Protein AF-A0A2V0RA16-F1 (afdb_monomer_lite)

Organism: NCBI:txid1070528

Sequence (140 aa):
MTANPEKQYYVPGYASYLRNLHSIDRVGGVRSSYRILSGLTGYERMRTSWSAREDSVRWMVQSNNCRNHPLFEKLIDFIILGDEKYALGTKWAEGLEFLFSGREEFLVNVLGLQSFGTAADTLRRWETMPVVKYLRTLRT

Foldseek 3Di:
DDDDPVPDDDDPQWDQDPQFIGGVVDDDTAHDLVVLVVVVVDDPDDPPPDDPLLVLVVNLVSLLSRVVPPCSLVSLVVVLVVCVPQSSVLPDPVGPVVSLPDPLPSQCVSVVVPPDPVSSVCSVVVCVRSSNVSSVVVND

Radius of gyration: 16.68 Å; chains: 1; bounding box: 54×28×46 Å

Structure (mmCIF, N/CA/C/O backbone):
data_AF-A0A2V0RA16-F1
#
_entry.id   AF-A0A2V0RA16-F1
#
loop_
_atom_site.group_PDB
_atom_site.id
_atom_site.type_symbol
_atom_site.label_atom_id
_atom_site.label_alt_id
_atom_site.label_comp_id
_atom_site.label_asym_id
_atom_site.label_entity_id
_atom_site.label_seq_id
_atom_site.pdbx_PDB_ins_code
_atom_site.Cartn_x
_atom_site.Cartn_y
_atom_site.Cartn_z
_atom_site.occupancy
_atom_site.B_iso_or_equiv
_atom_site.auth_seq_id
_atom_site.auth_comp_id
_atom_site.auth_asym_id
_atom_site.auth_atom_id
_atom_site.pdbx_PDB_model_num
ATOM 1 N N . MET A 1 1 ? 32.851 1.816 -7.593 1.00 76.81 1 MET A N 1
ATOM 2 C CA . MET A 1 1 ? 31.430 1.419 -7.479 1.00 76.81 1 MET A CA 1
ATOM 3 C C . MET A 1 1 ? 31.330 -0.029 -7.925 1.00 76.81 1 MET A C 1
ATOM 5 O O . MET A 1 1 ? 31.834 -0.335 -8.995 1.00 76.81 1 MET A O 1
ATOM 9 N N . THR A 1 2 ? 30.759 -0.910 -7.104 1.00 92.50 2 THR A N 1
ATOM 10 C CA . THR A 1 2 ? 30.649 -2.348 -7.409 1.00 92.50 2 THR A CA 1
ATOM 11 C C . THR A 1 2 ? 29.187 -2.673 -7.687 1.00 92.50 2 THR A C 1
ATOM 13 O O . THR A 1 2 ? 28.330 -2.363 -6.860 1.00 92.50 2 THR A O 1
ATOM 16 N N . ALA A 1 3 ? 28.893 -3.272 -8.839 1.00 91.44 3 ALA A N 1
ATOM 17 C CA . ALA A 1 3 ? 27.547 -3.696 -9.215 1.00 91.44 3 ALA A CA 1
ATOM 18 C C . ALA A 1 3 ? 27.500 -5.224 -9.320 1.00 91.44 3 ALA A C 1
ATOM 20 O O . ALA A 1 3 ? 28.394 -5.825 -9.907 1.00 91.44 3 ALA A O 1
ATOM 21 N N . ASN A 1 4 ? 26.463 -5.848 -8.755 1.00 94.56 4 ASN A N 1
ATOM 22 C CA . ASN A 1 4 ? 26.196 -7.272 -8.958 1.00 94.56 4 ASN A CA 1
ATOM 23 C C . ASN A 1 4 ? 25.374 -7.439 -10.258 1.00 94.56 4 ASN A C 1
ATOM 25 O O . ASN A 1 4 ? 24.255 -6.907 -10.298 1.00 94.56 4 ASN A O 1
ATOM 29 N N . PRO A 1 5 ? 25.885 -8.158 -11.281 1.00 93.75 5 PRO A N 1
ATOM 30 C CA . PRO A 1 5 ? 25.172 -8.422 -12.532 1.00 93.75 5 PRO A CA 1
ATOM 31 C C . PRO A 1 5 ? 23.822 -9.124 -12.347 1.00 93.75 5 PRO A C 1
ATOM 33 O O . PRO A 1 5 ? 22.858 -8.759 -13.006 1.00 93.75 5 PRO A O 1
ATOM 36 N N . GLU A 1 6 ? 23.709 -10.054 -11.397 1.00 95.31 6 GLU A N 1
ATOM 37 C CA . GLU A 1 6 ? 22.480 -10.826 -11.143 1.00 95.31 6 GLU A CA 1
ATOM 38 C C . GLU A 1 6 ? 21.327 -9.964 -10.613 1.00 95.31 6 GLU A C 1
ATOM 40 O O . GLU A 1 6 ? 20.163 -10.352 -10.669 1.00 95.31 6 GLU A O 1
ATOM 45 N N . LYS A 1 7 ? 21.645 -8.783 -10.071 1.00 91.44 7 LYS A N 1
ATOM 46 C CA . LYS A 1 7 ? 20.652 -7.810 -9.596 1.00 91.44 7 LYS A CA 1
ATOM 47 C C . LYS A 1 7 ? 20.267 -6.790 -10.665 1.00 91.44 7 LYS A C 1
ATOM 49 O O . LYS A 1 7 ? 19.394 -5.961 -10.406 1.00 91.44 7 LYS A O 1
ATOM 54 N N . GLN A 1 8 ? 20.930 -6.807 -11.821 1.00 91.69 8 GLN A N 1
ATOM 55 C CA . GLN A 1 8 ? 20.562 -5.953 -12.942 1.00 91.69 8 GLN A CA 1
ATOM 56 C C . GLN A 1 8 ? 19.387 -6.589 -13.680 1.00 91.69 8 GLN A C 1
ATOM 58 O O . GLN A 1 8 ? 19.331 -7.800 -13.866 1.00 91.69 8 GLN A O 1
ATOM 63 N N . TYR A 1 9 ? 18.434 -5.764 -14.093 1.00 89.50 9 TYR A N 1
ATOM 64 C CA . TYR A 1 9 ? 17.248 -6.210 -14.809 1.00 89.50 9 TYR A CA 1
ATOM 65 C C . TYR A 1 9 ? 17.079 -5.349 -16.051 1.00 89.50 9 TYR A C 1
ATOM 67 O O . TYR A 1 9 ? 17.021 -4.123 -15.949 1.00 89.50 9 TYR A O 1
ATOM 75 N N . TYR A 1 10 ? 16.993 -5.989 -17.213 1.00 92.00 10 TYR A N 1
ATOM 76 C CA . TYR A 1 10 ? 16.757 -5.319 -18.483 1.00 92.00 10 TYR A CA 1
ATOM 77 C C . TYR A 1 10 ? 15.687 -6.073 -19.259 1.00 92.00 10 TYR A C 1
ATOM 79 O O . TYR A 1 10 ? 15.883 -7.226 -19.638 1.00 92.00 10 TYR A O 1
ATOM 87 N N . VAL A 1 11 ? 14.558 -5.408 -19.493 1.00 94.06 11 VAL A N 1
ATOM 88 C CA . VAL A 1 11 ? 13.490 -5.893 -20.365 1.00 94.06 11 VAL A CA 1
ATOM 89 C C . VAL A 1 11 ? 12.948 -4.697 -21.151 1.00 94.06 11 VAL A C 1
ATOM 91 O O . VAL A 1 11 ? 12.559 -3.705 -20.530 1.00 94.06 11 VAL A O 1
ATOM 94 N N . PRO A 1 12 ? 12.908 -4.752 -22.494 1.00 95.19 12 PRO A N 1
ATOM 95 C CA . PRO A 1 12 ? 12.362 -3.667 -23.305 1.00 95.19 12 PRO A CA 1
ATOM 96 C C . PRO A 1 12 ? 10.926 -3.311 -22.907 1.00 95.19 12 PRO A C 1
ATOM 98 O O . PRO A 1 12 ? 10.099 -4.192 -22.692 1.00 95.19 12 PRO A O 1
ATOM 101 N N . GLY A 1 13 ? 10.629 -2.014 -22.801 1.00 94.69 13 GLY A N 1
ATOM 102 C CA . GLY A 1 13 ? 9.296 -1.518 -22.440 1.00 94.69 13 GLY A CA 1
ATOM 103 C C . GLY A 1 13 ? 8.953 -1.588 -20.948 1.00 94.69 13 GLY A C 1
ATOM 104 O O . GLY A 1 13 ? 7.889 -1.105 -20.565 1.00 94.69 13 GLY A O 1
ATOM 105 N N . TYR A 1 14 ? 9.841 -2.121 -20.100 1.00 95.19 14 TYR A N 1
ATOM 106 C CA . TYR A 1 14 ? 9.635 -2.212 -18.655 1.00 95.19 14 TYR A CA 1
ATOM 107 C C . TYR A 1 14 ? 10.831 -1.677 -17.868 1.00 95.19 14 TYR A C 1
ATOM 109 O O . TYR A 1 14 ? 11.984 -1.825 -18.263 1.00 95.19 14 TYR A O 1
ATOM 117 N N . ALA A 1 15 ? 10.563 -1.094 -16.702 1.00 94.69 15 ALA A N 1
ATOM 118 C CA . ALA A 1 15 ? 11.605 -0.649 -15.782 1.00 94.69 15 ALA A CA 1
ATOM 119 C C . ALA A 1 15 ? 11.209 -0.923 -14.330 1.00 94.69 15 ALA A C 1
ATOM 121 O O . ALA A 1 15 ? 10.053 -0.751 -13.948 1.00 94.69 15 ALA A O 1
ATOM 122 N N . SER A 1 16 ? 12.176 -1.317 -13.500 1.00 93.81 16 SER A N 1
ATOM 123 C CA . SER A 1 16 ? 11.997 -1.391 -12.049 1.00 93.81 16 SER A CA 1
ATOM 124 C C . SER A 1 16 ? 12.717 -0.218 -11.398 1.00 93.81 16 SER A C 1
ATOM 126 O O . SER A 1 16 ? 13.940 -0.121 -11.469 1.00 93.81 16 SER A O 1
ATOM 128 N N . TYR A 1 17 ? 11.970 0.688 -10.768 1.00 92.12 17 TYR A N 1
ATOM 129 C CA . TYR A 1 17 ? 12.530 1.877 -10.127 1.00 92.12 17 TYR A CA 1
ATOM 130 C C . TYR A 1 17 ? 11.828 2.164 -8.802 1.00 92.12 17 TYR A C 1
ATOM 132 O O . TYR A 1 17 ? 10.611 2.038 -8.685 1.00 92.12 17 TYR A O 1
ATOM 140 N N . LEU A 1 18 ? 12.606 2.479 -7.758 1.00 91.06 18 LEU A N 1
ATOM 141 C CA . LEU A 1 18 ? 12.113 2.633 -6.377 1.00 91.06 18 LEU A CA 1
ATOM 142 C C . LEU A 1 18 ? 11.219 1.461 -5.920 1.00 91.06 18 LEU A C 1
ATOM 144 O O . LEU A 1 18 ? 10.307 1.616 -5.106 1.00 91.06 18 LEU A O 1
ATOM 148 N N . ARG A 1 19 ? 11.523 0.255 -6.425 1.00 91.44 19 ARG A N 1
ATOM 149 C CA . ARG A 1 19 ? 10.772 -0.992 -6.202 1.00 91.44 19 ARG A CA 1
ATOM 150 C C . ARG A 1 19 ? 9.330 -0.972 -6.749 1.00 91.44 19 ARG A C 1
ATOM 152 O O . ARG A 1 19 ? 8.477 -1.708 -6.241 1.00 91.44 19 ARG A O 1
ATOM 159 N N . ASN A 1 20 ? 9.058 -0.148 -7.752 1.00 93.88 20 ASN A N 1
ATOM 160 C CA . ASN A 1 20 ? 7.848 -0.190 -8.563 1.00 93.88 20 ASN A CA 1
ATOM 161 C C . ASN A 1 20 ? 8.183 -0.710 -9.959 1.00 93.88 20 ASN A C 1
ATOM 163 O O . ASN A 1 20 ? 9.243 -0.389 -10.493 1.00 93.88 20 ASN A O 1
ATOM 167 N N . LEU A 1 21 ? 7.266 -1.475 -10.546 1.00 95.00 21 LEU A N 1
ATOM 168 C CA . LEU A 1 21 ? 7.316 -1.869 -11.947 1.00 95.00 21 LEU A CA 1
ATOM 169 C C . LEU A 1 21 ? 6.633 -0.799 -12.799 1.00 95.00 21 LEU A C 1
ATOM 171 O O . LEU A 1 21 ? 5.483 -0.443 -12.555 1.00 95.00 21 LEU A O 1
ATOM 175 N N . HIS A 1 22 ? 7.332 -0.311 -13.806 1.00 95.38 22 HIS A N 1
ATOM 176 C CA . HIS A 1 22 ? 6.843 0.632 -14.799 1.00 95.38 22 HIS A CA 1
ATOM 177 C C . HIS A 1 22 ? 6.777 -0.068 -16.153 1.00 95.38 22 HIS A C 1
ATOM 179 O O . HIS A 1 22 ? 7.620 -0.916 -16.447 1.00 95.38 22 HIS A O 1
ATOM 185 N N . SER A 1 23 ? 5.785 0.294 -16.959 1.00 94.88 23 SER A N 1
ATOM 186 C CA . SER A 1 23 ? 5.606 -0.176 -18.331 1.00 94.88 23 SER A CA 1
ATOM 187 C C . SER A 1 23 ? 5.368 1.031 -19.232 1.00 94.88 23 SER A C 1
ATOM 189 O O . SER A 1 23 ? 4.806 2.026 -18.776 1.00 94.88 23 SER A O 1
ATOM 191 N N . ILE A 1 24 ? 5.791 0.948 -20.491 1.00 94.38 24 ILE A N 1
ATOM 192 C CA . ILE A 1 24 ? 5.562 1.999 -21.489 1.00 94.38 24 ILE A CA 1
ATOM 193 C C . ILE A 1 24 ? 4.069 2.267 -21.732 1.00 94.38 24 ILE A C 1
ATOM 195 O O . ILE A 1 24 ? 3.681 3.409 -21.958 1.00 94.38 24 ILE A O 1
ATOM 199 N N . ASP A 1 25 ? 3.227 1.242 -21.588 1.00 93.06 25 ASP A N 1
ATOM 200 C CA . ASP A 1 25 ? 1.791 1.318 -21.874 1.00 93.06 25 ASP A CA 1
ATOM 201 C C . ASP A 1 25 ? 0.968 1.851 -20.692 1.00 93.06 25 ASP A C 1
ATOM 203 O O . ASP A 1 25 ? -0.257 1.961 -20.770 1.00 93.06 25 ASP A O 1
ATOM 207 N N . ARG A 1 26 ? 1.612 2.157 -19.555 1.00 87.44 26 ARG A N 1
ATOM 208 C CA . ARG A 1 26 ? 0.907 2.553 -18.335 1.00 87.44 26 ARG A CA 1
ATOM 209 C C . ARG A 1 26 ? 1.600 3.673 -17.577 1.00 87.44 26 ARG A C 1
ATOM 211 O O . ARG A 1 26 ? 2.745 3.564 -17.147 1.00 87.44 26 ARG A O 1
ATOM 218 N N . VAL A 1 27 ? 0.827 4.714 -17.279 1.00 87.44 27 VAL A N 1
ATOM 219 C CA . VAL A 1 27 ? 1.255 5.787 -16.380 1.00 87.44 27 VAL A CA 1
ATOM 220 C C . VAL A 1 27 ? 1.213 5.308 -14.927 1.00 87.44 27 VAL A C 1
ATOM 222 O O . VAL A 1 27 ? 0.190 4.828 -14.436 1.00 87.44 27 VAL A O 1
ATOM 225 N N . GLY A 1 28 ? 2.329 5.497 -14.222 1.00 88.19 28 GLY A N 1
ATOM 226 C CA . GLY A 1 28 ? 2.463 5.202 -12.797 1.00 88.19 28 GLY A CA 1
ATOM 227 C C . GLY A 1 28 ? 3.079 3.832 -12.502 1.00 88.19 28 GLY A C 1
ATOM 228 O O . GLY A 1 28 ? 2.801 2.833 -13.156 1.00 88.19 28 GLY A O 1
ATOM 229 N N . GLY A 1 29 ? 3.934 3.791 -11.479 1.00 93.56 29 GLY A N 1
ATOM 230 C CA . GLY A 1 29 ? 4.590 2.560 -11.048 1.00 93.56 29 G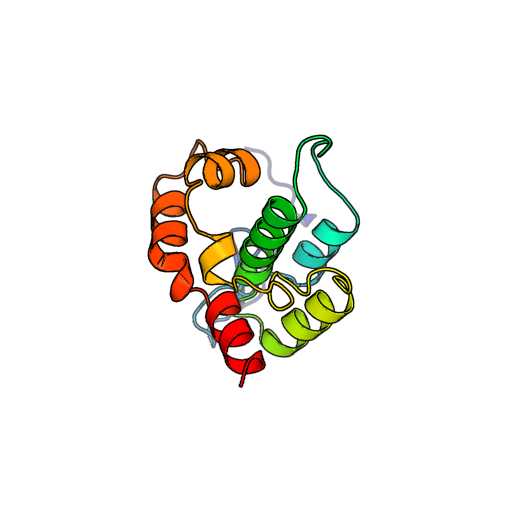LY A CA 1
ATOM 231 C C . GLY A 1 29 ? 3.642 1.635 -10.286 1.00 93.56 29 GLY A C 1
ATOM 232 O O . GLY A 1 29 ? 2.898 2.087 -9.412 1.00 93.56 29 GLY A O 1
ATOM 233 N N . VAL A 1 30 ? 3.699 0.343 -10.598 1.00 95.12 30 VAL A N 1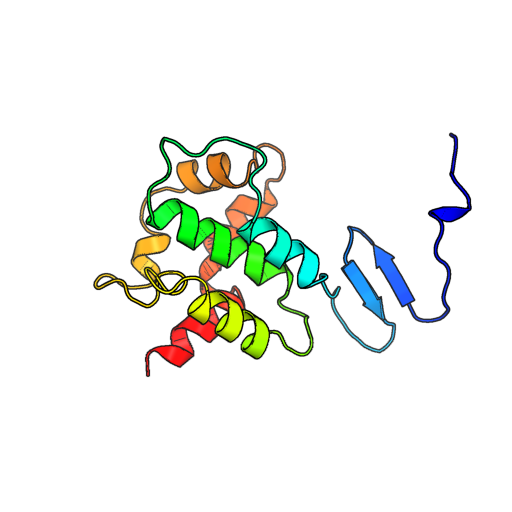
ATOM 234 C CA . VAL A 1 30 ? 2.974 -0.734 -9.924 1.00 95.12 30 VAL A CA 1
ATOM 235 C C . VAL A 1 30 ? 3.833 -1.291 -8.796 1.00 95.12 30 VAL A C 1
ATOM 237 O O . VAL A 1 30 ? 4.899 -1.870 -9.017 1.00 95.12 30 VAL A O 1
ATOM 240 N N . ARG A 1 31 ? 3.359 -1.140 -7.562 1.00 94.62 31 ARG A N 1
ATOM 241 C CA . ARG A 1 31 ? 3.981 -1.760 -6.395 1.00 94.62 31 ARG A CA 1
ATOM 242 C C . ARG A 1 31 ? 3.597 -3.235 -6.310 1.00 94.62 31 ARG A C 1
ATOM 244 O O . ARG A 1 31 ? 2.449 -3.591 -6.560 1.00 94.62 31 ARG A O 1
ATOM 251 N N . SER A 1 32 ? 4.544 -4.078 -5.904 1.00 94.25 32 SER A N 1
ATOM 252 C CA . SER A 1 32 ? 4.274 -5.483 -5.579 1.00 94.25 32 SER A CA 1
ATOM 253 C C . SER A 1 32 ? 3.323 -5.596 -4.381 1.00 94.25 32 SER A C 1
ATOM 255 O O . SER A 1 32 ? 3.643 -5.104 -3.294 1.00 94.25 32 SER A O 1
ATOM 257 N N . SER A 1 33 ? 2.197 -6.287 -4.574 1.00 94.19 33 SER A N 1
ATOM 258 C CA . SER A 1 33 ? 1.225 -6.603 -3.520 1.00 94.19 33 SER A CA 1
ATOM 259 C C . SER A 1 33 ? 1.852 -7.449 -2.411 1.00 94.19 33 SER A C 1
ATOM 261 O O . SER A 1 33 ? 1.706 -7.116 -1.238 1.00 94.19 33 SER A O 1
ATOM 263 N N . TYR A 1 34 ? 2.659 -8.456 -2.763 1.00 92.31 34 TYR A N 1
ATOM 264 C CA . TYR A 1 34 ? 3.383 -9.306 -1.808 1.00 92.31 34 TYR A CA 1
ATOM 265 C C . TYR A 1 34 ? 4.219 -8.510 -0.812 1.00 92.31 34 TYR A C 1
ATOM 267 O O . TYR A 1 34 ? 4.338 -8.884 0.351 1.00 92.31 34 TYR A O 1
ATOM 275 N N . ARG A 1 35 ? 4.784 -7.379 -1.240 1.00 88.88 35 ARG A N 1
ATOM 276 C CA . ARG A 1 35 ? 5.554 -6.535 -0.334 1.00 88.88 35 ARG A CA 1
ATOM 277 C C . ARG A 1 35 ? 4.675 -5.841 0.701 1.00 88.88 35 ARG A C 1
ATOM 279 O O . ARG A 1 35 ? 5.101 -5.706 1.842 1.00 88.88 35 ARG A O 1
ATOM 286 N N . ILE A 1 36 ? 3.484 -5.392 0.324 1.00 88.44 36 ILE A N 1
ATOM 287 C CA . ILE A 1 36 ? 2.542 -4.814 1.289 1.00 88.44 36 ILE A CA 1
ATOM 288 C C . ILE A 1 36 ? 2.056 -5.913 2.233 1.00 88.44 36 ILE A C 1
ATOM 290 O O . ILE A 1 36 ? 2.097 -5.731 3.445 1.00 88.44 36 ILE A O 1
ATOM 294 N N . LEU A 1 37 ? 1.716 -7.084 1.688 1.00 88.06 37 LEU A N 1
ATOM 295 C CA . LEU A 1 37 ? 1.278 -8.239 2.470 1.00 88.06 37 LEU A CA 1
ATOM 296 C C . LEU A 1 37 ? 2.355 -8.744 3.440 1.00 88.06 37 LEU A C 1
ATOM 298 O O . LEU A 1 37 ? 2.024 -9.130 4.551 1.00 88.06 37 LEU A O 1
ATOM 302 N N . SER A 1 38 ? 3.647 -8.661 3.102 1.00 85.44 38 SER A N 1
ATOM 303 C CA . SER A 1 38 ? 4.723 -8.985 4.058 1.00 85.44 38 SER A CA 1
ATOM 304 C C . SER A 1 38 ? 4.721 -8.083 5.296 1.00 85.44 38 SER A C 1
ATOM 306 O O . SER A 1 38 ? 5.192 -8.474 6.360 1.00 85.44 38 SER A O 1
ATOM 308 N N . GLY A 1 39 ? 4.149 -6.883 5.181 1.00 74.44 39 GLY A N 1
ATOM 309 C CA . GLY A 1 39 ? 3.943 -6.007 6.321 1.00 74.44 39 GLY A CA 1
ATOM 310 C C . GLY A 1 39 ? 2.889 -6.524 7.301 1.00 74.44 39 GLY A C 1
ATOM 311 O O . GLY A 1 39 ? 2.772 -5.909 8.360 1.00 74.44 39 GLY A O 1
ATOM 312 N N . LEU A 1 40 ? 2.090 -7.549 6.935 1.00 70.75 40 LEU A N 1
ATOM 313 C CA . LEU A 1 40 ? 1.004 -8.118 7.762 1.00 70.75 40 LEU A CA 1
ATOM 314 C C . LEU A 1 40 ? 1.604 -9.083 8.766 1.00 70.75 40 LEU A C 1
ATOM 316 O O . LEU A 1 40 ? 1.162 -9.176 9.904 1.00 70.75 40 LEU A O 1
ATOM 320 N N . THR A 1 41 ? 2.643 -9.781 8.325 1.00 74.19 41 THR A N 1
ATOM 321 C CA . THR A 1 41 ? 3.275 -10.869 9.056 1.00 74.19 41 THR A CA 1
ATOM 322 C C . THR A 1 41 ? 4.524 -10.424 9.809 1.00 74.19 41 THR A C 1
ATOM 324 O O . THR A 1 41 ? 5.030 -11.179 10.631 1.00 74.19 41 THR A O 1
ATOM 327 N N . GLY A 1 42 ? 5.063 -9.232 9.523 1.00 71.06 42 GLY A N 1
ATOM 328 C CA . GLY A 1 42 ? 6.334 -8.786 10.083 1.00 71.06 42 GLY A CA 1
ATOM 329 C C . GLY A 1 42 ? 6.438 -7.278 10.281 1.00 71.06 42 GLY A C 1
ATOM 330 O O . GLY A 1 42 ? 6.050 -6.473 9.428 1.00 71.06 42 GLY A O 1
ATOM 331 N N . TYR A 1 43 ? 7.034 -6.901 11.411 1.00 74.50 43 TYR A N 1
ATOM 332 C CA . TYR A 1 43 ? 7.303 -5.520 11.791 1.00 74.50 43 TYR A CA 1
ATOM 333 C C . TYR A 1 43 ? 8.783 -5.345 12.122 1.00 74.50 43 TYR A C 1
ATOM 335 O O . TYR A 1 43 ? 9.369 -6.167 12.816 1.00 74.50 43 TYR A O 1
ATOM 343 N N . GLU A 1 44 ? 9.383 -4.255 11.641 1.00 74.19 44 GLU A N 1
ATOM 344 C CA . GLU A 1 44 ? 10.793 -3.931 11.909 1.00 74.19 44 GLU A CA 1
ATOM 345 C C . GLU A 1 44 ? 11.021 -3.447 13.350 1.00 74.19 44 GLU A C 1
ATOM 347 O O . GLU A 1 44 ? 12.094 -3.630 13.914 1.00 74.19 44 GLU A O 1
ATOM 352 N N . ARG A 1 45 ? 10.002 -2.829 13.958 1.00 74.38 45 ARG A N 1
ATOM 353 C CA . ARG A 1 45 ? 10.045 -2.297 15.323 1.00 74.38 45 ARG A CA 1
ATOM 354 C C . ARG A 1 45 ? 8.904 -2.880 16.138 1.00 74.38 45 ARG A C 1
ATOM 356 O O . ARG A 1 45 ? 7.792 -3.017 15.624 1.00 74.38 45 ARG A O 1
ATOM 363 N N . MET A 1 46 ? 9.179 -3.180 17.404 1.00 74.12 46 MET A N 1
ATOM 364 C CA . MET A 1 46 ? 8.162 -3.599 18.365 1.00 74.12 46 MET A CA 1
ATOM 365 C C . MET A 1 46 ? 7.165 -2.450 18.599 1.00 74.12 46 MET A C 1
ATOM 367 O O . MET A 1 46 ? 7.563 -1.290 18.693 1.00 74.12 46 MET A O 1
ATOM 371 N N . ARG A 1 47 ? 5.866 -2.765 18.658 1.00 72.00 47 ARG A N 1
ATOM 372 C CA . ARG A 1 47 ? 4.758 -1.787 18.657 1.00 72.00 47 ARG A CA 1
ATOM 373 C C . ARG A 1 47 ? 3.963 -1.792 19.955 1.00 72.00 47 ARG A C 1
ATOM 375 O O . ARG A 1 47 ? 2.739 -1.793 19.941 1.00 72.00 47 ARG A O 1
ATOM 382 N N . THR A 1 48 ? 4.654 -1.833 21.085 1.00 71.94 48 THR A N 1
ATOM 383 C CA . THR A 1 48 ? 4.011 -1.945 22.404 1.00 71.94 48 THR A CA 1
ATOM 384 C C . THR A 1 48 ? 3.102 -0.762 22.740 1.00 71.94 48 THR A C 1
ATOM 386 O O . THR A 1 48 ? 2.175 -0.922 23.526 1.00 71.94 48 THR A O 1
ATOM 389 N N . SER A 1 49 ? 3.335 0.404 22.136 1.00 74.31 49 SER A N 1
ATOM 390 C CA . SER A 1 49 ? 2.560 1.627 22.361 1.00 74.31 49 SER A CA 1
ATOM 391 C C . SER A 1 49 ? 1.552 1.955 21.261 1.00 74.31 49 SER A C 1
ATOM 393 O O . SER A 1 49 ? 0.859 2.961 21.386 1.00 74.31 49 SER A O 1
ATOM 395 N N . TRP A 1 50 ? 1.470 1.160 20.185 1.00 76.50 50 TRP A N 1
ATOM 396 C CA . TRP A 1 50 ? 0.581 1.503 19.078 1.00 76.50 50 TRP A CA 1
ATOM 397 C C . TRP A 1 50 ? -0.853 1.117 19.410 1.00 76.50 50 TRP A C 1
ATOM 399 O O . TRP A 1 50 ? -1.154 -0.037 19.717 1.00 76.50 50 TRP A O 1
ATOM 409 N N . SER A 1 51 ? -1.764 2.072 19.293 1.00 79.06 51 SER A N 1
ATOM 410 C CA . SER A 1 51 ? -3.187 1.776 19.336 1.00 79.06 51 SER A CA 1
ATOM 411 C C . SER A 1 51 ? -3.644 1.080 18.047 1.00 79.06 51 SER A C 1
ATOM 413 O O . SER A 1 51 ? -3.015 1.157 16.991 1.00 79.06 51 SER A O 1
ATOM 415 N N . ALA A 1 52 ? -4.815 0.450 18.100 1.00 79.56 52 ALA A N 1
ATOM 416 C CA . ALA A 1 52 ? -5.509 -0.070 16.918 1.00 79.56 52 ALA A CA 1
ATOM 417 C C . ALA A 1 52 ? -5.622 0.950 15.775 1.00 79.56 52 ALA A C 1
ATOM 419 O O . ALA A 1 52 ? -5.642 0.608 14.590 1.00 79.56 52 ALA A O 1
ATOM 420 N N . ARG A 1 53 ? -5.700 2.224 16.163 1.00 78.00 53 ARG A N 1
ATOM 421 C CA . ARG A 1 53 ? -5.841 3.349 15.256 1.00 78.00 53 ARG A CA 1
ATOM 422 C C . ARG A 1 53 ? -4.621 3.567 14.406 1.00 78.00 53 ARG A C 1
ATOM 424 O O . ARG A 1 53 ? -4.673 3.696 13.188 1.00 78.00 53 ARG A O 1
ATOM 431 N N . GLU A 1 54 ? -3.524 3.542 15.113 1.00 77.50 54 GLU A N 1
ATOM 432 C CA . GLU A 1 54 ? -2.192 3.775 14.630 1.00 77.50 54 GLU A CA 1
ATOM 433 C C . GLU A 1 54 ? -1.769 2.664 13.660 1.00 77.50 54 GLU A C 1
ATOM 435 O O . GLU A 1 54 ? -1.203 2.937 12.598 1.00 77.50 54 GLU A O 1
ATOM 440 N N . ASP A 1 55 ? -2.168 1.425 13.954 1.00 80.69 55 ASP A N 1
ATOM 441 C CA . ASP A 1 55 ? -1.983 0.303 13.039 1.00 80.69 55 ASP A CA 1
ATOM 442 C C . ASP A 1 55 ? -2.867 0.416 11.782 1.00 80.69 55 ASP A C 1
ATOM 444 O O . ASP A 1 55 ? -2.363 0.273 10.666 1.00 80.69 55 ASP A O 1
ATOM 448 N N . SER A 1 56 ? -4.148 0.783 11.931 1.00 82.31 56 SER A N 1
ATOM 449 C CA . SER A 1 56 ? -5.076 0.978 10.799 1.00 82.31 56 SER A CA 1
ATOM 450 C C . SER A 1 56 ? -4.584 2.055 9.823 1.00 82.31 56 SER A C 1
ATOM 452 O O . SER A 1 56 ? -4.616 1.865 8.605 1.00 82.31 56 SER A O 1
ATOM 454 N N . VAL A 1 57 ? -4.058 3.177 10.331 1.00 80.06 57 VAL A N 1
ATOM 455 C CA . VAL A 1 57 ? -3.513 4.238 9.469 1.00 80.06 57 VAL A CA 1
ATOM 456 C C . VAL A 1 57 ? -2.268 3.784 8.724 1.00 80.06 57 VAL A C 1
ATOM 458 O O . VAL A 1 57 ? -2.154 4.016 7.516 1.00 80.06 57 VAL A O 1
ATOM 461 N N . ARG A 1 58 ? -1.351 3.080 9.397 1.00 81.31 58 ARG A N 1
ATOM 462 C CA . ARG A 1 58 ? -0.213 2.468 8.705 1.00 81.31 58 ARG A CA 1
ATOM 463 C C . ARG A 1 58 ? -0.706 1.576 7.571 1.00 81.31 58 ARG A C 1
ATOM 465 O O . ARG A 1 58 ? -0.149 1.643 6.475 1.00 81.31 58 ARG A O 1
ATOM 472 N N . TRP A 1 59 ? -1.713 0.747 7.825 1.00 84.31 59 TRP A N 1
ATOM 473 C CA . TRP A 1 59 ? -2.252 -0.161 6.824 1.00 84.31 59 TRP A CA 1
ATOM 474 C C . TRP A 1 59 ? -2.807 0.556 5.605 1.00 84.31 59 TRP A C 1
ATOM 476 O O . TRP A 1 59 ? -2.464 0.187 4.479 1.00 84.31 59 TRP A O 1
ATOM 486 N N . MET A 1 60 ? -3.575 1.624 5.808 1.00 84.50 60 MET A N 1
ATOM 487 C CA . MET A 1 60 ? -4.043 2.467 4.710 1.00 84.50 60 MET A CA 1
ATOM 488 C C . MET A 1 60 ? -2.870 3.038 3.904 1.00 84.50 60 MET A C 1
ATOM 490 O O . MET A 1 60 ? -2.820 2.886 2.683 1.00 84.50 60 MET A O 1
ATOM 494 N N . VAL A 1 61 ? -1.872 3.624 4.571 1.00 82.00 61 VAL A N 1
ATOM 495 C CA . VAL A 1 61 ? -0.708 4.224 3.897 1.00 82.00 61 VAL A CA 1
ATOM 496 C C . VAL A 1 61 ? 0.105 3.181 3.128 1.00 82.00 61 VAL A C 1
ATOM 498 O O . VAL A 1 61 ? 0.524 3.430 1.994 1.00 82.00 61 VAL A O 1
ATOM 501 N N . GLN A 1 62 ? 0.317 1.995 3.703 1.00 85.81 62 GLN A N 1
ATOM 502 C CA . GLN A 1 62 ? 1.021 0.916 3.018 1.00 85.81 62 GLN A CA 1
ATOM 503 C C . GLN A 1 62 ? 0.259 0.461 1.782 1.00 85.81 62 GLN A C 1
ATOM 505 O O . GLN A 1 62 ? 0.854 0.426 0.703 1.00 85.81 62 GLN A O 1
ATOM 510 N N . SER A 1 63 ? -1.041 0.210 1.929 1.00 89.62 63 SER A N 1
ATOM 511 C CA . SER A 1 63 ? -1.944 -0.211 0.856 1.00 89.62 63 SER A CA 1
ATOM 512 C C . SER A 1 63 ? -2.000 0.806 -0.284 1.00 89.62 63 SER A C 1
ATOM 514 O O . SER A 1 63 ? -1.972 0.430 -1.455 1.00 89.62 63 SER A O 1
ATOM 516 N N . ASN A 1 64 ? -1.941 2.103 0.032 1.00 89.50 64 ASN A N 1
ATOM 517 C CA . ASN A 1 64 ? -1.915 3.178 -0.959 1.00 89.50 64 ASN A CA 1
ATOM 518 C C . ASN A 1 64 ? -0.680 3.149 -1.886 1.00 89.50 64 ASN A C 1
ATOM 520 O O . ASN A 1 64 ? -0.702 3.721 -2.981 1.00 89.50 64 ASN A O 1
ATOM 524 N N . ASN A 1 65 ? 0.402 2.452 -1.515 1.00 89.62 65 ASN A N 1
ATOM 525 C CA . ASN A 1 65 ? 1.517 2.227 -2.442 1.00 89.62 65 ASN A CA 1
ATOM 526 C C . ASN A 1 65 ? 1.098 1.378 -3.651 1.00 89.62 65 ASN A C 1
ATOM 528 O O . ASN A 1 65 ? 1.666 1.539 -4.726 1.00 89.62 65 ASN A O 1
ATOM 532 N N . CYS A 1 66 ? 0.084 0.521 -3.506 1.00 93.62 66 CYS A N 1
ATOM 533 C CA . CYS A 1 66 ? -0.491 -0.268 -4.593 1.00 93.62 66 CYS A CA 1
ATOM 534 C C . CYS A 1 66 ? -1.593 0.464 -5.369 1.00 93.62 66 CYS A C 1
ATOM 536 O O . CYS A 1 66 ? -2.278 -0.180 -6.151 1.00 93.62 66 CYS A O 1
ATOM 538 N N . ARG A 1 67 ? -1.752 1.789 -5.240 1.00 93.69 67 ARG A N 1
ATOM 539 C CA . ARG A 1 67 ? -2.807 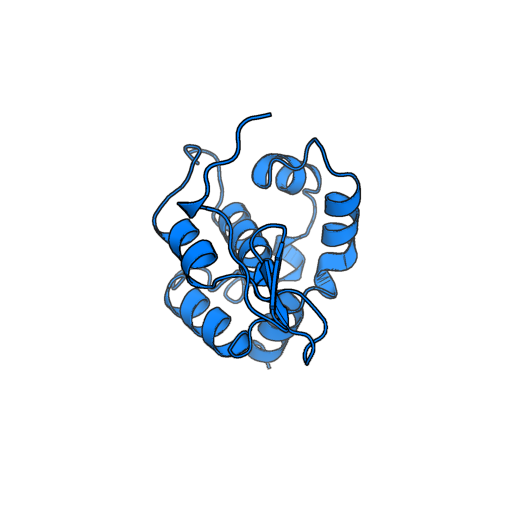2.554 -5.939 1.00 93.69 67 ARG A CA 1
ATOM 540 C C . ARG A 1 67 ? -2.885 2.353 -7.459 1.00 93.69 67 ARG A C 1
ATOM 542 O O . ARG A 1 67 ? -3.949 2.502 -8.038 1.00 93.69 67 ARG A O 1
ATOM 549 N N . ASN A 1 68 ? -1.766 2.016 -8.102 1.00 94.56 68 ASN A N 1
ATOM 550 C CA . ASN A 1 68 ? -1.711 1.734 -9.540 1.00 94.56 68 ASN A CA 1
ATOM 551 C C . ASN A 1 68 ? -1.748 0.227 -9.841 1.00 94.56 68 ASN A C 1
ATOM 553 O O . ASN A 1 68 ? -1.456 -0.187 -10.955 1.00 94.56 68 ASN A O 1
ATOM 557 N N . HIS A 1 69 ? -2.018 -0.636 -8.867 1.00 94.81 69 HIS A N 1
ATOM 558 C CA . HIS A 1 69 ? -2.088 -2.074 -9.097 1.00 94.81 69 HIS A CA 1
ATOM 559 C C . HIS A 1 69 ? -3.350 -2.408 -9.918 1.00 94.81 69 HIS A C 1
ATOM 561 O O . HIS A 1 69 ? -4.409 -1.861 -9.623 1.00 94.81 69 HIS A O 1
ATOM 567 N N . PRO A 1 70 ? -3.292 -3.287 -10.944 1.00 94.31 70 PRO A N 1
ATOM 568 C CA . PRO A 1 70 ? -4.477 -3.649 -11.740 1.00 94.31 70 PRO A CA 1
ATOM 569 C C . PRO A 1 70 ? -5.631 -4.228 -10.909 1.00 94.31 70 PRO A C 1
ATOM 571 O O . PRO A 1 70 ? -6.790 -4.092 -11.270 1.00 94.31 70 PRO A O 1
ATOM 574 N N . LEU A 1 71 ? -5.298 -4.877 -9.793 1.00 95.25 71 LEU A N 1
ATOM 575 C CA . LEU A 1 71 ? -6.247 -5.495 -8.864 1.00 95.25 71 LEU A CA 1
ATOM 576 C C . LEU A 1 71 ? -6.294 -4.738 -7.532 1.00 95.25 71 LEU A C 1
ATOM 578 O O . LEU A 1 71 ? -6.288 -5.363 -6.479 1.00 95.25 71 LEU A O 1
ATOM 582 N N . PHE A 1 72 ? -6.203 -3.407 -7.567 1.00 95.44 72 PHE A N 1
ATOM 583 C CA . PHE A 1 72 ? -6.111 -2.594 -6.354 1.00 95.44 72 PHE A CA 1
ATOM 584 C C . PHE A 1 72 ? -7.290 -2.831 -5.403 1.00 95.44 72 PHE A C 1
ATOM 586 O O . PHE A 1 72 ? -7.064 -3.196 -4.259 1.00 95.44 72 PHE A O 1
ATOM 593 N N . GLU A 1 73 ? -8.522 -2.706 -5.889 1.00 95.69 73 GLU A N 1
ATOM 594 C CA . GLU A 1 73 ? -9.739 -2.863 -5.079 1.00 95.69 73 GLU A CA 1
ATOM 595 C C . GLU A 1 73 ? -9.825 -4.257 -4.449 1.00 95.69 73 GLU A C 1
ATOM 597 O O . GLU A 1 73 ? -9.883 -4.376 -3.230 1.00 95.69 73 GLU A O 1
ATOM 602 N N . LYS A 1 74 ? -9.634 -5.313 -5.253 1.00 95.94 74 LYS A N 1
ATOM 603 C CA . LYS A 1 74 ? -9.572 -6.702 -4.759 1.00 95.94 74 LYS A CA 1
ATOM 604 C C . LYS A 1 74 ? -8.476 -6.922 -3.712 1.00 95.94 74 LYS A C 1
ATOM 606 O O . LYS A 1 74 ? -8.636 -7.738 -2.810 1.00 95.94 74 LYS A O 1
ATOM 611 N N . LEU A 1 75 ? -7.339 -6.233 -3.841 1.00 94.69 75 LEU A N 1
ATOM 612 C CA . LEU A 1 75 ? -6.278 -6.278 -2.836 1.00 94.69 75 LEU A CA 1
ATOM 613 C C . LEU A 1 75 ? -6.724 -5.595 -1.537 1.00 94.69 75 LEU A C 1
ATOM 615 O O . LEU A 1 75 ? -6.425 -6.114 -0.466 1.00 94.69 75 LEU A O 1
ATOM 619 N N . ILE A 1 76 ? -7.427 -4.463 -1.615 1.00 94.00 76 ILE A N 1
ATOM 620 C CA . ILE A 1 76 ? -7.976 -3.800 -0.428 1.00 94.00 76 ILE A CA 1
ATOM 621 C C . ILE A 1 76 ? -9.032 -4.681 0.244 1.00 94.00 76 ILE A C 1
ATOM 623 O O . ILE A 1 76 ? -8.955 -4.858 1.456 1.00 94.00 76 ILE A O 1
ATOM 627 N N . ASP A 1 77 ? -9.931 -5.307 -0.517 1.00 93.56 77 ASP A N 1
ATOM 628 C CA . ASP A 1 77 ? -10.931 -6.242 0.019 1.00 93.56 77 ASP A CA 1
ATOM 629 C C . ASP A 1 77 ? -10.271 -7.402 0.772 1.00 93.56 77 ASP A C 1
ATOM 631 O O . ASP A 1 77 ? -10.675 -7.755 1.879 1.00 93.56 77 ASP A O 1
ATOM 635 N N . PHE A 1 78 ? -9.199 -7.962 0.203 1.00 92.50 78 PHE A N 1
ATOM 636 C CA . PHE A 1 78 ? -8.423 -9.016 0.851 1.00 92.50 78 PHE A CA 1
ATOM 637 C C . PHE A 1 78 ? -7.789 -8.546 2.168 1.00 92.50 78 PHE A C 1
ATOM 639 O O . PHE A 1 78 ? -7.793 -9.277 3.157 1.00 92.50 78 PHE A O 1
ATOM 646 N N . ILE A 1 79 ? -7.255 -7.322 2.204 1.00 90.62 79 ILE A N 1
ATOM 647 C CA . ILE A 1 79 ? -6.671 -6.752 3.424 1.00 90.62 79 ILE A CA 1
ATOM 648 C C . ILE A 1 79 ? -7.757 -6.487 4.473 1.00 90.62 79 ILE A C 1
ATOM 650 O O . ILE A 1 79 ? -7.537 -6.790 5.641 1.00 90.62 79 ILE A O 1
ATOM 654 N N . ILE A 1 80 ? -8.925 -5.976 4.074 1.00 90.19 80 ILE A N 1
ATOM 655 C CA . ILE A 1 80 ? -10.079 -5.779 4.964 1.00 90.19 80 ILE A CA 1
ATOM 656 C C . ILE A 1 80 ? -10.511 -7.103 5.592 1.00 90.19 80 ILE A C 1
ATOM 658 O O . ILE A 1 80 ? -10.763 -7.151 6.793 1.00 90.19 80 ILE A O 1
ATOM 662 N N . LEU A 1 81 ? -10.572 -8.174 4.797 1.00 88.06 81 LEU A N 1
ATOM 663 C CA . LEU A 1 81 ? -10.897 -9.508 5.293 1.00 88.06 81 LEU A CA 1
ATOM 664 C C . LEU A 1 81 ? -9.870 -9.991 6.331 1.00 88.06 81 LEU A C 1
ATOM 666 O O . LEU A 1 81 ? -10.248 -10.600 7.327 1.00 88.06 81 LEU A O 1
ATOM 670 N N . GLY A 1 82 ? -8.583 -9.709 6.107 1.00 83.25 82 GLY A N 1
ATOM 671 C CA . GLY A 1 82 ? -7.506 -10.047 7.042 1.00 83.25 82 GLY A CA 1
ATOM 672 C C . GLY A 1 82 ? -7.479 -9.187 8.313 1.00 83.25 82 GLY A C 1
ATOM 673 O O . GLY A 1 82 ? -7.093 -9.676 9.372 1.00 83.25 82 GLY A O 1
ATOM 674 N N . ASP A 1 83 ? -7.909 -7.928 8.234 1.00 83.12 83 ASP A N 1
ATOM 675 C CA . ASP A 1 83 ? -8.118 -7.034 9.379 1.00 83.12 83 ASP A CA 1
ATOM 676 C C . ASP A 1 83 ? -9.575 -7.112 9.857 1.00 83.12 83 ASP A C 1
ATOM 678 O O . ASP A 1 83 ? -10.326 -6.137 9.827 1.00 83.12 83 ASP A O 1
ATOM 682 N N . GLU A 1 84 ? -9.995 -8.294 10.311 1.00 76.50 84 GLU A N 1
ATOM 683 C CA . GLU A 1 84 ? -11.382 -8.542 10.726 1.00 76.50 84 GLU A CA 1
ATOM 684 C C . GLU A 1 84 ? -11.860 -7.537 11.789 1.00 76.50 84 GLU A C 1
ATOM 686 O O . GLU A 1 84 ? -13.028 -7.130 11.804 1.00 76.50 84 GLU A O 1
ATOM 691 N N . LYS A 1 85 ? -10.952 -7.103 12.669 1.00 78.00 85 LYS A N 1
ATOM 692 C CA . LYS A 1 85 ? -11.286 -6.286 13.834 1.00 78.00 85 LYS A CA 1
ATOM 693 C C . LYS A 1 85 ? -11.584 -4.835 13.474 1.00 78.00 85 LYS A C 1
ATOM 695 O O . LYS A 1 85 ? -12.540 -4.274 14.010 1.00 78.00 85 LYS A O 1
ATOM 700 N N . TYR A 1 86 ? -10.793 -4.223 12.595 1.00 78.88 86 TYR A N 1
ATOM 701 C CA . TYR A 1 86 ? -10.922 -2.793 12.302 1.00 78.88 86 TYR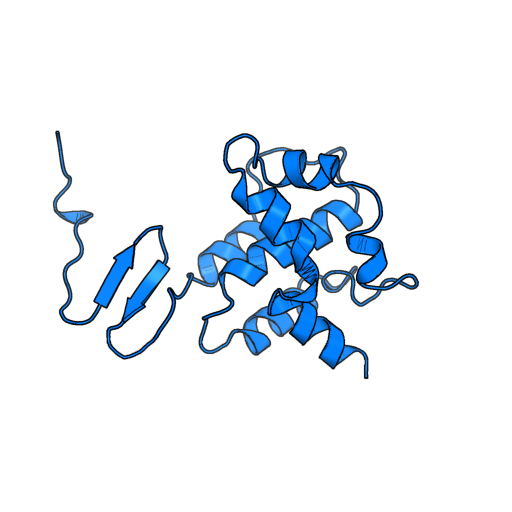 A CA 1
ATOM 702 C C . TYR A 1 86 ? -11.230 -2.493 10.841 1.00 78.88 86 TYR A C 1
ATOM 704 O O . TYR A 1 86 ? -11.726 -1.399 10.561 1.00 78.88 86 TYR A O 1
ATOM 712 N N . ALA A 1 87 ? -11.033 -3.454 9.936 1.00 85.38 87 ALA A N 1
ATOM 713 C CA . ALA A 1 87 ? -11.327 -3.352 8.513 1.00 85.38 87 ALA A CA 1
ATOM 714 C C . ALA A 1 87 ? -10.771 -2.051 7.910 1.00 85.38 87 ALA A C 1
ATOM 716 O O . ALA A 1 87 ? -11.499 -1.282 7.275 1.00 85.38 87 ALA A O 1
ATOM 717 N N . LEU A 1 88 ? -9.498 -1.750 8.188 1.00 84.38 88 LEU A N 1
ATOM 718 C CA . LEU A 1 88 ? -8.831 -0.500 7.804 1.00 84.38 88 LEU A CA 1
ATOM 719 C C . LEU A 1 88 ? -9.523 0.765 8.339 1.00 84.38 88 LEU A C 1
ATOM 721 O O . LEU A 1 88 ? -9.514 1.817 7.705 1.00 84.38 88 LEU A O 1
ATOM 725 N N . GLY A 1 89 ? -10.140 0.658 9.514 1.00 80.75 89 GLY A N 1
ATOM 726 C CA . GLY A 1 89 ? -10.877 1.730 10.180 1.00 80.75 89 GLY A CA 1
ATOM 727 C C . GLY A 1 89 ? -12.309 1.938 9.673 1.00 80.75 89 GLY A C 1
ATOM 728 O O . GLY A 1 89 ? -13.012 2.814 10.177 1.00 80.75 89 GLY A O 1
ATOM 729 N N . THR A 1 90 ? -12.800 1.126 8.729 1.00 81.94 90 THR A N 1
ATOM 730 C CA . THR A 1 90 ? -14.189 1.234 8.239 1.00 81.94 90 THR A CA 1
ATOM 731 C C . THR A 1 90 ? -15.230 0.825 9.278 1.00 81.94 90 THR A C 1
ATOM 733 O O . THR A 1 90 ? -16.354 1.323 9.219 1.00 81.94 90 THR A O 1
ATOM 736 N N . LYS A 1 91 ? -14.870 -0.012 10.259 1.00 82.50 91 LYS A N 1
ATOM 737 C CA . LYS A 1 91 ? -15.770 -0.457 11.340 1.00 82.50 91 LYS A CA 1
ATOM 738 C C . LYS A 1 91 ? -15.865 0.510 12.523 1.00 82.50 91 LYS A C 1
ATOM 740 O O . LYS A 1 91 ? -16.567 0.224 13.488 1.00 82.50 91 LYS A O 1
ATOM 745 N N . TRP A 1 92 ? -15.161 1.640 12.495 1.00 78.31 92 TRP A N 1
ATOM 746 C CA . TRP A 1 92 ? -15.212 2.590 13.604 1.00 78.31 92 TRP A CA 1
ATOM 747 C C . TRP A 1 92 ? -16.450 3.473 13.553 1.00 78.31 92 TRP A C 1
ATOM 749 O O . TRP A 1 92 ? -16.809 3.991 12.488 1.00 78.31 92 TRP A O 1
ATOM 759 N N . ALA A 1 93 ? -17.050 3.685 14.726 1.00 73.38 93 ALA A N 1
ATOM 760 C CA . ALA A 1 93 ? -18.246 4.500 14.895 1.00 73.38 93 ALA A CA 1
ATOM 761 C C . ALA A 1 93 ? -18.010 5.950 14.443 1.00 73.38 93 ALA A C 1
ATOM 763 O O . ALA A 1 93 ? -18.852 6.540 13.776 1.00 73.38 93 ALA A O 1
ATOM 764 N N . GLU A 1 94 ? -16.828 6.492 14.732 1.00 72.69 94 GLU A N 1
ATOM 765 C CA . GLU A 1 94 ? -16.428 7.862 14.403 1.00 72.69 94 GLU A CA 1
ATOM 766 C C . GLU A 1 94 ? -15.958 8.027 12.941 1.00 72.69 94 GLU A C 1
ATOM 768 O O . GLU A 1 94 ? -15.774 9.141 12.455 1.00 72.69 94 GLU A O 1
ATOM 773 N N . GLY A 1 95 ? -15.793 6.920 12.212 1.00 73.81 95 GLY A N 1
ATOM 774 C CA . GLY A 1 95 ? -15.484 6.911 10.785 1.00 73.81 95 GLY A CA 1
ATOM 775 C C . GLY A 1 95 ? -14.026 7.124 10.389 1.00 73.81 95 GLY A C 1
ATOM 776 O O . GLY A 1 95 ? -13.126 7.192 11.221 1.00 73.81 95 GLY A O 1
ATOM 777 N N . LEU A 1 96 ? -13.793 7.186 9.071 1.00 77.62 96 LEU A N 1
ATOM 778 C CA . LEU A 1 96 ? -12.443 7.306 8.509 1.00 77.62 96 LEU A CA 1
ATOM 779 C C . LEU A 1 96 ? -11.795 8.653 8.849 1.00 77.62 96 LEU A C 1
ATOM 781 O O . LEU A 1 96 ? -10.603 8.687 9.110 1.00 77.62 96 LEU A O 1
ATOM 785 N N . GLU A 1 97 ? -12.563 9.743 8.922 1.00 75.25 97 GLU A N 1
ATOM 786 C CA . GLU A 1 97 ? -12.059 11.076 9.311 1.00 75.25 97 GLU A CA 1
ATOM 787 C C . GLU A 1 97 ? -11.382 11.059 10.678 1.00 75.25 97 GLU A C 1
ATOM 789 O O . GLU A 1 97 ? -10.347 11.688 10.903 1.00 75.25 97 GLU A O 1
ATOM 794 N N . PHE A 1 98 ? -11.944 10.266 11.585 1.00 70.50 98 PHE A N 1
ATOM 795 C CA . PHE A 1 98 ? -11.435 10.130 12.930 1.00 70.50 98 PHE A CA 1
ATOM 796 C C . PHE A 1 98 ? -10.022 9.514 12.952 1.00 70.50 98 PHE A C 1
ATOM 798 O O . PHE A 1 98 ? -9.208 9.904 13.792 1.00 70.50 98 PHE A O 1
ATOM 805 N N . LEU A 1 99 ? -9.680 8.632 11.999 1.00 69.25 99 LEU A N 1
ATOM 806 C CA . LEU A 1 99 ? -8.328 8.058 11.861 1.00 69.25 99 LEU A CA 1
ATOM 807 C C . LEU A 1 99 ? -7.253 9.127 11.647 1.00 69.25 99 LEU A C 1
ATOM 809 O O . LEU A 1 99 ? -6.112 8.939 12.066 1.00 69.25 99 LEU A O 1
ATOM 813 N N . PHE A 1 100 ? -7.616 10.230 10.995 1.00 68.12 100 PHE A N 1
ATOM 814 C CA . PHE A 1 100 ? -6.692 11.298 10.619 1.00 68.12 100 PHE A CA 1
ATOM 815 C C . PHE A 1 100 ? -6.840 12.543 11.498 1.00 68.12 100 PHE A C 1
ATOM 817 O O . PHE A 1 100 ? -6.068 13.494 11.365 1.00 68.12 100 PHE A O 1
ATOM 824 N N . SER A 1 101 ? -7.792 12.533 12.434 1.00 65.44 101 SER A N 1
ATOM 825 C CA . SER A 1 101 ? -8.001 13.636 13.362 1.00 65.44 101 SER A CA 1
ATOM 826 C C . SER A 1 101 ? -6.860 13.732 14.391 1.00 65.44 101 SER A C 1
ATOM 828 O O . SER A 1 101 ? -6.555 12.796 15.129 1.00 65.44 101 SER A O 1
ATOM 830 N N . GLY A 1 102 ? -6.211 14.898 14.441 1.00 56.72 102 GLY A N 1
ATOM 831 C CA . GLY A 1 102 ? -5.492 15.368 15.628 1.00 56.72 102 GLY A CA 1
ATOM 832 C C . GLY A 1 102 ? -4.123 14.766 15.960 1.00 56.72 102 GLY A C 1
ATOM 833 O O . GLY A 1 102 ? -3.663 15.010 17.072 1.00 56.72 102 GLY A O 1
ATOM 834 N N . ARG A 1 103 ? -3.433 14.024 15.076 1.00 58.97 103 ARG A N 1
ATOM 835 C CA . ARG A 1 103 ? -2.050 13.561 15.361 1.00 58.97 103 ARG A CA 1
ATOM 836 C C . ARG A 1 103 ? -1.115 13.540 14.143 1.00 58.97 103 ARG A C 1
ATOM 838 O O . ARG A 1 103 ? -0.652 12.484 13.717 1.00 58.97 103 ARG A O 1
ATOM 845 N N . GLU A 1 104 ? -0.774 14.718 13.622 1.00 56.78 104 GLU A N 1
ATOM 846 C CA . GLU A 1 104 ? 0.260 14.892 12.579 1.00 56.78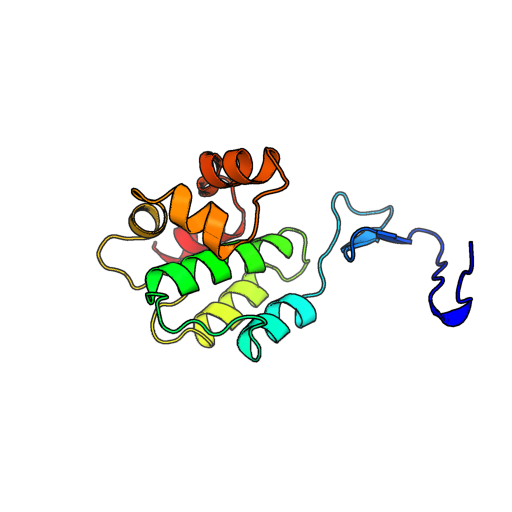 104 GLU A CA 1
ATOM 847 C C . GLU A 1 104 ? 1.620 14.302 13.038 1.00 56.78 104 GLU A C 1
ATOM 849 O O . GLU A 1 104 ? 2.280 13.587 12.283 1.00 56.78 104 GLU A O 1
ATOM 854 N N . GLU A 1 105 ? 1.977 14.470 14.321 1.00 57.00 105 GLU A N 1
ATOM 855 C CA . GLU A 1 105 ? 3.185 13.892 14.946 1.00 57.00 105 GLU A CA 1
ATOM 856 C C . GLU A 1 105 ? 3.207 12.359 14.958 1.00 57.00 105 GLU A C 1
ATOM 858 O O . GLU A 1 105 ? 4.254 11.741 14.748 1.00 57.00 105 GLU A O 1
ATOM 863 N N . PHE A 1 106 ? 2.056 11.725 15.189 1.00 60.91 106 PHE A N 1
ATOM 864 C CA . PHE A 1 106 ? 1.952 10.270 15.198 1.00 60.91 106 PHE A CA 1
ATOM 865 C C . PHE A 1 106 ? 2.314 9.691 13.821 1.00 60.91 106 PHE A C 1
ATOM 867 O O . PHE A 1 106 ? 3.068 8.724 13.728 1.00 60.91 106 PHE A O 1
ATOM 874 N N . LEU A 1 107 ? 1.846 10.326 12.746 1.00 57.44 107 LEU A N 1
ATOM 875 C CA . LEU A 1 107 ? 2.081 9.875 11.374 1.00 57.44 107 LEU A CA 1
ATOM 876 C C . LEU A 1 107 ? 3.546 10.030 10.955 1.00 57.44 107 LEU A C 1
ATOM 878 O O . LEU A 1 107 ? 4.094 9.142 10.297 1.00 57.44 107 LEU A O 1
ATOM 882 N N . VAL A 1 108 ? 4.199 11.115 11.383 1.00 59.03 108 VAL A N 1
ATOM 883 C CA . VAL A 1 108 ? 5.640 11.332 11.180 1.00 59.03 108 VAL A CA 1
ATOM 884 C C . VAL A 1 108 ? 6.456 10.253 11.900 1.00 59.03 108 VAL A C 1
ATOM 886 O O . VAL A 1 108 ? 7.372 9.672 11.308 1.00 59.03 108 VAL A O 1
ATOM 889 N N . ASN A 1 109 ? 6.082 9.927 13.140 1.00 57.91 109 ASN A N 1
ATOM 890 C CA . ASN A 1 109 ? 6.779 8.944 13.971 1.00 57.91 109 ASN A CA 1
ATOM 891 C C . ASN A 1 109 ? 6.546 7.491 13.524 1.00 57.91 109 ASN A C 1
ATOM 893 O O . ASN A 1 109 ? 7.478 6.685 13.550 1.00 57.91 109 ASN A O 1
ATOM 897 N N . VAL A 1 110 ? 5.339 7.144 13.068 1.00 59.25 110 VAL A N 1
ATOM 898 C CA . VAL A 1 110 ? 4.996 5.768 12.669 1.00 59.25 110 VAL A CA 1
ATOM 899 C C . VAL A 1 110 ? 5.490 5.377 11.296 1.00 59.25 110 VAL A C 1
ATOM 901 O O . VAL A 1 110 ? 5.876 4.226 11.080 1.00 59.25 110 VAL A O 1
ATOM 904 N N . LEU A 1 111 ? 5.528 6.326 10.373 1.00 58.50 111 LEU A N 1
ATOM 905 C CA . LEU A 1 111 ? 6.018 6.070 9.027 1.00 58.50 111 LEU A CA 1
ATOM 906 C C . LEU A 1 111 ? 7.529 6.331 8.902 1.00 58.50 111 LEU A C 1
ATOM 908 O O . LEU A 1 111 ? 8.093 6.092 7.836 1.00 58.50 111 LEU A O 1
ATOM 912 N N . GLY A 1 112 ? 8.190 6.797 9.974 1.00 55.31 112 GLY A N 1
ATOM 913 C CA . GLY A 1 112 ? 9.625 7.098 9.979 1.00 55.31 112 GLY A CA 1
ATOM 914 C C . GLY A 1 112 ? 10.004 8.201 8.988 1.00 55.31 112 GLY A C 1
ATOM 915 O O . GLY A 1 112 ? 11.116 8.215 8.469 1.00 55.31 112 GLY A O 1
ATOM 916 N N . LEU A 1 113 ? 9.071 9.111 8.698 1.00 55.00 113 LEU A N 1
ATOM 917 C CA . LEU A 1 113 ? 9.152 10.092 7.610 1.00 55.00 113 LEU A CA 1
ATOM 918 C C . LEU A 1 113 ? 9.986 11.332 7.958 1.00 55.00 113 LEU A C 1
ATOM 920 O O . LEU A 1 113 ? 9.814 12.373 7.328 1.00 55.00 113 LEU A O 1
ATOM 924 N N . GLN A 1 114 ? 10.909 11.236 8.920 1.00 49.16 114 GLN A N 1
ATOM 925 C CA . GLN A 1 114 ? 11.742 12.363 9.364 1.00 49.16 114 GLN A CA 1
ATOM 926 C C . GLN A 1 114 ? 12.579 13.005 8.234 1.00 49.16 114 GLN A C 1
ATOM 928 O O . GLN A 1 114 ? 13.126 14.084 8.426 1.00 49.16 114 GLN A O 1
ATOM 933 N N . SER A 1 115 ? 12.668 12.381 7.053 1.00 43.91 115 SER A N 1
ATOM 934 C CA . SER A 1 115 ? 13.517 12.812 5.937 1.00 43.91 115 SER A CA 1
ATOM 935 C C . SER A 1 115 ? 12.793 13.237 4.650 1.00 43.91 115 SER A C 1
ATOM 937 O O . SER A 1 115 ? 13.470 13.576 3.683 1.00 43.91 115 SER A O 1
ATOM 939 N N . PHE A 1 116 ? 11.454 13.273 4.592 1.00 42.78 116 PHE A N 1
ATOM 940 C CA . PHE A 1 116 ? 10.746 13.646 3.355 1.00 42.78 116 PHE A CA 1
ATOM 941 C C . PHE A 1 116 ? 9.624 14.662 3.600 1.00 42.78 116 PHE A C 1
ATOM 943 O O . PHE A 1 116 ? 8.516 14.296 3.989 1.00 42.78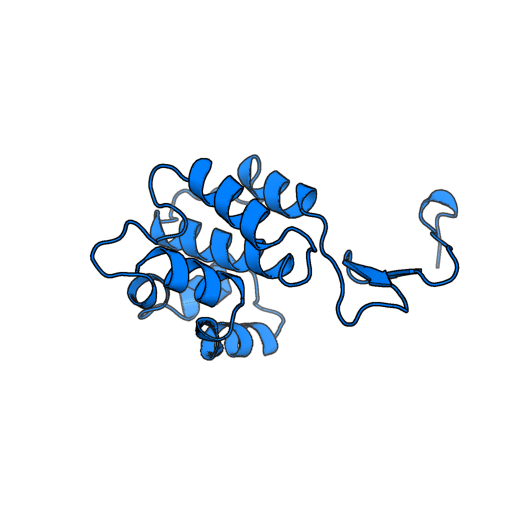 116 PHE A O 1
ATOM 950 N N . GLY A 1 117 ? 9.881 15.938 3.281 1.00 47.38 117 GLY A N 1
ATOM 951 C CA . GLY A 1 117 ? 8.893 17.028 3.370 1.00 47.38 117 GLY A CA 1
ATOM 952 C C . GLY A 1 117 ? 7.584 16.773 2.602 1.00 47.38 117 GLY A C 1
ATOM 953 O O . GLY A 1 117 ? 6.541 17.295 2.969 1.00 47.38 117 GLY A O 1
ATOM 954 N N . THR A 1 118 ? 7.590 15.883 1.605 1.00 52.91 118 THR A N 1
ATOM 955 C CA . THR A 1 118 ? 6.412 15.510 0.801 1.00 52.91 118 THR A CA 1
ATOM 956 C C . THR A 1 118 ? 5.419 14.596 1.518 1.00 52.91 118 THR A C 1
ATOM 958 O O . THR A 1 118 ? 4.284 14.424 1.067 1.00 52.91 118 THR A O 1
ATOM 961 N N . ALA A 1 119 ? 5.834 13.938 2.597 1.00 51.34 119 ALA A N 1
ATOM 962 C CA . ALA A 1 119 ? 5.006 12.930 3.237 1.00 51.34 119 ALA A CA 1
ATOM 963 C C . ALA A 1 119 ? 3.953 13.556 4.167 1.00 51.34 119 ALA A C 1
ATOM 965 O O . ALA A 1 119 ? 2.818 13.082 4.194 1.00 51.34 119 ALA A O 1
ATOM 966 N N . ALA A 1 120 ? 4.280 14.685 4.805 1.00 53.38 120 ALA A N 1
ATOM 967 C CA . ALA A 1 120 ? 3.307 15.532 5.494 1.00 53.38 120 ALA A CA 1
ATOM 968 C C . ALA A 1 120 ? 2.254 16.087 4.515 1.00 53.38 120 ALA A C 1
ATOM 970 O O . ALA A 1 120 ? 1.062 15.985 4.783 1.00 53.38 120 ALA A O 1
ATOM 971 N N . ASP A 1 121 ? 2.656 16.555 3.328 1.00 57.50 121 ASP A N 1
ATOM 972 C CA . ASP A 1 121 ? 1.718 17.047 2.304 1.00 57.50 121 ASP A CA 1
ATOM 973 C C . ASP A 1 121 ? 0.803 15.951 1.741 1.00 57.50 121 ASP A C 1
ATOM 975 O O . ASP A 1 121 ? -0.382 16.174 1.485 1.00 57.50 121 ASP A O 1
ATOM 979 N N . THR A 1 122 ? 1.336 14.740 1.575 1.00 57.56 122 THR A N 1
ATOM 980 C CA . THR A 1 122 ? 0.560 13.574 1.126 1.00 57.56 122 THR A CA 1
ATOM 981 C C . THR A 1 122 ? -0.490 13.177 2.166 1.00 57.56 122 THR A C 1
ATOM 983 O O . THR A 1 122 ? -1.602 12.794 1.805 1.00 57.56 122 THR A O 1
ATOM 986 N N . LEU A 1 123 ? -0.161 13.311 3.453 1.00 60.62 123 LEU A N 1
ATOM 987 C CA . LEU A 1 123 ? -1.089 13.089 4.558 1.00 60.62 123 LEU A CA 1
ATOM 988 C C . LEU A 1 123 ? -2.079 14.245 4.725 1.00 60.62 123 LEU A C 1
ATOM 990 O O . LEU A 1 123 ? -3.233 13.987 5.018 1.00 60.62 123 LEU A O 1
ATOM 994 N N . ARG A 1 124 ? -1.705 15.497 4.442 1.00 61.97 124 ARG A N 1
ATOM 995 C CA . ARG A 1 124 ? -2.655 16.629 4.385 1.00 61.97 124 ARG A CA 1
ATOM 996 C C . ARG A 1 124 ? -3.702 16.464 3.288 1.00 61.97 124 ARG A C 1
ATOM 998 O O . ARG A 1 124 ? -4.799 16.993 3.400 1.00 61.97 124 ARG A O 1
ATOM 1005 N N . ARG A 1 125 ? -3.379 15.703 2.240 1.00 71.56 125 ARG A N 1
ATOM 1006 C CA . ARG A 1 125 ? -4.289 15.347 1.142 1.00 71.56 125 ARG A CA 1
ATOM 1007 C C . ARG A 1 125 ? -4.770 13.901 1.234 1.00 71.56 125 ARG A C 1
ATOM 1009 O O . ARG A 1 125 ? -5.071 13.302 0.201 1.00 71.56 125 ARG A O 1
ATOM 1016 N N . TRP A 1 126 ? -4.825 13.319 2.432 1.00 75.81 126 TRP A N 1
ATOM 1017 C CA . TRP A 1 126 ? -5.169 11.907 2.618 1.00 75.81 126 TRP A CA 1
ATOM 1018 C C . TRP A 1 126 ? -6.524 11.529 1.998 1.00 75.81 126 TRP A C 1
ATOM 1020 O O . TRP A 1 126 ? -6.653 10.448 1.432 1.00 75.81 126 TRP A O 1
ATOM 1030 N N . GLU A 1 127 ? -7.490 12.448 1.975 1.00 74.81 127 GLU A N 1
ATOM 1031 C CA . GLU A 1 127 ? -8.784 12.269 1.302 1.00 74.81 127 GLU A CA 1
ATOM 1032 C C . GLU A 1 127 ? -8.659 11.964 -0.200 1.00 74.81 127 GLU A C 1
ATOM 1034 O O . GLU A 1 127 ? -9.541 11.371 -0.822 1.00 74.81 127 GLU A O 1
ATOM 1039 N N . THR A 1 128 ? -7.543 12.368 -0.812 1.00 81.44 128 THR A N 1
ATOM 1040 C CA . THR A 1 128 ? -7.260 12.110 -2.225 1.00 81.44 128 THR A CA 1
ATOM 1041 C C . THR A 1 128 ? -6.643 10.733 -2.467 1.00 81.44 128 THR A C 1
ATOM 1043 O O . THR A 1 128 ? -6.573 10.309 -3.624 1.00 81.44 128 THR A O 1
ATOM 1046 N N . MET A 1 129 ? -6.223 10.021 -1.413 1.00 87.00 129 MET A N 1
ATOM 1047 C CA . MET A 1 129 ? -5.618 8.698 -1.532 1.00 87.00 129 MET A CA 1
ATOM 1048 C C . MET A 1 129 ? -6.621 7.696 -2.116 1.00 87.00 129 MET A C 1
ATOM 1050 O O . MET A 1 129 ? -7.720 7.549 -1.578 1.00 87.00 129 MET A O 1
ATOM 1054 N N . PRO A 1 130 ? -6.245 6.945 -3.166 1.00 90.94 130 PRO A N 1
ATOM 1055 C CA . PRO A 1 130 ? -7.108 5.921 -3.752 1.00 90.94 130 PRO A CA 1
ATOM 1056 C C . PRO A 1 130 ? -7.664 4.903 -2.752 1.00 90.94 130 PRO A C 1
ATOM 1058 O O . PRO A 1 130 ? -8.825 4.529 -2.872 1.00 90.94 130 PRO A O 1
ATOM 1061 N N . VAL A 1 131 ? -6.893 4.517 -1.726 1.00 90.62 131 VAL A N 1
ATOM 1062 C CA . VAL A 1 131 ? -7.401 3.618 -0.672 1.00 90.62 131 VAL A CA 1
ATOM 1063 C C . VAL A 1 131 ? -8.560 4.248 0.099 1.00 90.62 131 VAL A C 1
ATOM 1065 O O . VAL A 1 131 ? -9.582 3.610 0.285 1.00 90.62 131 VAL A O 1
ATOM 1068 N N . VAL A 1 132 ? -8.447 5.520 0.481 1.00 88.25 132 VAL A N 1
ATOM 1069 C CA . VAL A 1 132 ? -9.469 6.227 1.266 1.00 88.25 132 VAL A CA 1
ATOM 1070 C C . VAL A 1 132 ? -10.737 6.409 0.443 1.00 88.25 132 VAL A C 1
ATOM 1072 O O . VAL A 1 132 ? -11.832 6.164 0.941 1.00 88.25 132 VAL A O 1
ATOM 1075 N N . LYS A 1 133 ? -10.591 6.787 -0.833 1.00 90.25 133 LYS A N 1
ATOM 1076 C CA . LYS A 1 133 ? -11.722 6.904 -1.760 1.00 90.25 133 LYS A CA 1
ATOM 1077 C C . LYS A 1 133 ? -12.476 5.585 -1.888 1.00 90.25 133 LYS A C 1
ATOM 1079 O O . LYS A 1 133 ? -13.693 5.591 -1.761 1.00 90.25 133 LYS A O 1
ATOM 1084 N N . TYR A 1 134 ? -11.758 4.478 -2.072 1.00 92.88 134 TYR A N 1
ATOM 1085 C CA . TYR A 1 134 ? -12.364 3.152 -2.160 1.00 92.88 134 TYR A CA 1
ATOM 1086 C C . TYR A 1 134 ? -13.037 2.730 -0.844 1.00 92.88 134 TYR A C 1
ATOM 1088 O O . TYR A 1 134 ? -14.179 2.294 -0.838 1.00 92.88 134 TYR A O 1
ATOM 1096 N N . LEU A 1 135 ? -12.403 2.953 0.311 1.00 90.19 135 LEU A N 1
ATOM 1097 C CA . LEU A 1 135 ? -13.033 2.646 1.603 1.00 90.19 135 LEU A CA 1
ATOM 1098 C C . LEU A 1 135 ? -14.322 3.454 1.841 1.00 90.19 135 LEU A C 1
ATOM 1100 O O . LEU A 1 135 ? -15.256 2.946 2.459 1.00 90.19 135 LEU A O 1
ATOM 1104 N N . ARG A 1 136 ? -14.402 4.696 1.339 1.00 87.19 136 ARG A N 1
ATOM 1105 C CA . ARG A 1 136 ? -15.629 5.507 1.398 1.00 87.19 136 ARG A CA 1
ATOM 1106 C C . ARG A 1 136 ? -16.755 4.922 0.531 1.00 87.19 136 ARG A C 1
ATOM 1108 O O . ARG A 1 136 ? -17.906 5.030 0.941 1.00 87.19 136 ARG A O 1
ATOM 1115 N N . THR A 1 137 ? -16.461 4.272 -0.602 1.00 89.50 137 THR A N 1
ATOM 1116 C CA . THR A 1 137 ? -17.497 3.626 -1.438 1.00 89.50 137 THR A CA 1
ATOM 1117 C C . THR A 1 137 ? -18.059 2.347 -0.825 1.00 89.50 137 THR A C 1
ATOM 1119 O O . THR A 1 137 ? -19.133 1.917 -1.213 1.00 89.50 137 THR A O 1
ATOM 1122 N N . LEU A 1 138 ? -17.366 1.738 0.140 1.00 84.81 138 LEU A N 1
ATOM 1123 C CA . LEU A 1 138 ? -17.850 0.547 0.850 1.00 84.81 138 LEU A CA 1
ATOM 1124 C C . LEU A 1 138 ? -18.822 0.873 2.001 1.00 84.81 138 LEU A C 1
ATOM 1126 O O . LEU A 1 138 ? -19.317 -0.038 2.658 1.00 84.81 138 LEU A O 1
ATOM 1130 N N . ARG A 1 139 ? -19.051 2.161 2.295 1.00 71.62 139 ARG A N 1
ATOM 1131 C CA . ARG A 1 139 ? -19.921 2.631 3.390 1.00 71.62 139 ARG A CA 1
ATOM 1132 C C . ARG A 1 139 ? -21.329 3.053 2.951 1.00 71.62 139 ARG A C 1
ATOM 1134 O O . ARG A 1 139 ? -22.133 3.374 3.823 1.00 71.62 139 ARG A O 1
ATOM 1141 N N . THR A 1 140 ? -21.603 3.094 1.648 1.00 52.91 140 THR A N 1
ATOM 1142 C CA . THR A 1 140 ? -22.957 3.236 1.079 1.00 52.91 140 THR A CA 1
ATOM 1143 C C . THR A 1 140 ? -23.659 1.896 1.030 1.00 52.91 140 THR A C 1
ATOM 1145 O O . THR A 1 140 ? -24.856 1.864 1.382 1.00 52.91 140 THR A O 1
#

pLDDT: mean 80.35, std 13.93, range [42.78, 95.94]

Secondary structure (DSSP, 8-state):
----GGG---BTTEEEETTEEEETTEEEEEEPHHHHHHHHH--SS--TT--HHHHHHHHHHHHHTTTT-TTHHHHHHHHHHH-TTTGGGTT-TTHHHHHHSS-HHHHHHHTT-TT-HHHHHHHHTGGGSHHHHHHHHTT-